Protein AF-A0A382DQY6-F1 (afdb_monomer_lite)

pLDDT: mean 73.65, std 15.49, range [41.53, 96.38]

Secondary structure (DSSP, 8-state):
-----------------SHHHHHHHHHH-HHHHHSS-HHHHHHHHHHHHHHHHHHHHHHHHHHHHHH--SPPPPHHHHT-EEETTEEE----

Structure (mmCIF, N/CA/C/O backbone):
data_AF-A0A382DQY6-F1
#
_entry.id   AF-A0A382DQY6-F1
#
loop_
_atom_site.group_PDB
_atom_site.id
_atom_site.type_symbol
_atom_site.label_atom_id
_atom_site.label_alt_id
_atom_site.label_comp_id
_atom_site.label_asym_id
_atom_site.label_entity_id
_atom_site.label_seq_id
_atom_site.pdbx_PDB_ins_code
_atom_site.Cartn_x
_atom_site.Cartn_y
_atom_site.Cartn_z
_atom_site.occupancy
_atom_site.B_iso_or_equiv
_atom_site.auth_seq_id
_atom_site.auth_comp_id
_atom_site.auth_asym_id
_atom_site.auth_atom_id
_atom_site.pdbx_PDB_model_num
ATOM 1 N N . MET A 1 1 ? 50.811 -2.227 -57.110 1.00 43.72 1 MET A N 1
ATOM 2 C CA . MET A 1 1 ? 50.659 -1.224 -56.038 1.00 43.72 1 MET A CA 1
ATOM 3 C C . MET A 1 1 ? 49.605 -1.760 -55.093 1.00 43.72 1 MET A C 1
ATOM 5 O O . MET A 1 1 ? 48.441 -1.811 -55.461 1.00 43.72 1 MET A O 1
ATOM 9 N N . THR A 1 2 ? 50.039 -2.294 -53.959 1.00 41.53 2 THR A N 1
ATOM 10 C CA . THR A 1 2 ? 49.202 -3.018 -52.998 1.00 41.53 2 THR A CA 1
ATOM 11 C C . THR A 1 2 ? 49.106 -2.153 -51.751 1.00 41.53 2 THR A C 1
ATOM 13 O O . THR A 1 2 ? 50.138 -1.904 -51.135 1.00 41.53 2 THR A O 1
ATOM 16 N N . GLN A 1 3 ? 47.908 -1.708 -51.365 1.00 47.03 3 GLN A N 1
ATOM 17 C CA . GLN A 1 3 ? 47.639 -1.395 -49.963 1.00 47.03 3 GLN A CA 1
ATOM 18 C C . GLN A 1 3 ? 46.168 -1.637 -49.620 1.00 47.03 3 GLN A C 1
ATOM 20 O O . GLN A 1 3 ? 45.244 -1.131 -50.249 1.00 47.03 3 GLN A O 1
ATOM 25 N N . THR A 1 4 ? 46.028 -2.504 -48.631 1.00 46.38 4 THR A N 1
ATOM 26 C CA . THR A 1 4 ? 44.850 -3.132 -48.054 1.00 46.38 4 THR A CA 1
ATOM 27 C C . THR A 1 4 ? 43.994 -2.126 -47.283 1.00 46.38 4 THR A C 1
ATOM 29 O O . THR A 1 4 ? 44.522 -1.299 -46.545 1.00 46.38 4 THR A O 1
ATOM 32 N N . ALA A 1 5 ? 42.670 -2.236 -47.407 1.00 49.41 5 ALA A N 1
ATOM 33 C CA . ALA A 1 5 ? 41.714 -1.533 -46.560 1.00 49.41 5 ALA A CA 1
ATOM 34 C C . ALA A 1 5 ? 41.869 -1.986 -45.095 1.00 49.41 5 ALA A C 1
ATOM 36 O O . ALA A 1 5 ? 41.555 -3.127 -44.758 1.00 49.41 5 ALA A O 1
ATOM 37 N N . GLN A 1 6 ? 42.354 -1.099 -44.224 1.00 44.97 6 GLN A N 1
ATOM 38 C CA . GLN A 1 6 ? 42.311 -1.284 -42.775 1.00 44.97 6 GLN A CA 1
ATOM 39 C C . GLN A 1 6 ? 41.037 -0.637 -42.230 1.00 44.97 6 GLN A C 1
ATOM 41 O O . GLN A 1 6 ? 40.965 0.574 -42.038 1.00 44.97 6 GLN A O 1
ATOM 46 N N . ALA A 1 7 ? 40.023 -1.465 -41.978 1.00 46.09 7 ALA A N 1
ATOM 47 C CA . ALA A 1 7 ? 38.977 -1.145 -41.020 1.00 46.09 7 ALA A CA 1
ATOM 48 C C . ALA A 1 7 ? 39.585 -1.298 -39.619 1.00 46.09 7 ALA A C 1
ATOM 50 O O . ALA A 1 7 ? 39.655 -2.402 -39.078 1.00 46.09 7 ALA A O 1
ATOM 51 N N . THR A 1 8 ? 40.108 -0.205 -39.064 1.00 42.12 8 THR A N 1
ATOM 52 C CA . THR A 1 8 ? 40.564 -0.182 -37.673 1.00 42.12 8 THR A CA 1
ATOM 53 C C . THR A 1 8 ? 39.340 -0.292 -36.778 1.00 42.12 8 THR A C 1
ATOM 55 O O . THR A 1 8 ? 38.421 0.524 -36.852 1.00 42.12 8 THR A O 1
ATOM 58 N N . ALA A 1 9 ? 39.323 -1.367 -35.995 1.00 44.56 9 ALA A N 1
ATOM 59 C CA . ALA A 1 9 ? 38.326 -1.678 -34.994 1.00 44.56 9 ALA A CA 1
ATOM 60 C C . ALA A 1 9 ? 37.987 -0.439 -34.159 1.00 44.56 9 ALA A C 1
ATOM 62 O O . ALA A 1 9 ? 38.880 0.230 -33.639 1.00 44.56 9 ALA A O 1
ATOM 63 N N . ALA A 1 10 ? 36.690 -0.158 -34.040 1.00 45.12 10 ALA A N 1
ATOM 64 C CA . ALA A 1 10 ? 36.179 0.755 -33.037 1.00 45.12 10 ALA A CA 1
ATOM 65 C C . ALA A 1 10 ? 36.721 0.312 -31.673 1.00 45.12 10 ALA A C 1
ATOM 67 O O . ALA A 1 10 ? 36.519 -0.825 -31.249 1.00 45.12 10 ALA A O 1
ATOM 68 N N . GLU A 1 11 ? 37.469 1.215 -31.056 1.00 46.22 11 GLU A N 1
ATOM 69 C CA . GLU A 1 11 ? 38.064 1.103 -29.737 1.00 46.22 11 GLU A CA 1
ATOM 70 C C . GLU A 1 11 ? 37.020 0.591 -28.736 1.00 46.22 11 GLU A C 1
ATOM 72 O O . GLU A 1 11 ? 36.001 1.238 -28.486 1.00 46.22 11 GLU A O 1
ATOM 77 N N . ALA A 1 12 ? 37.237 -0.619 -28.217 1.00 53.75 12 ALA A N 1
ATOM 78 C CA . ALA A 1 12 ? 36.414 -1.188 -27.164 1.00 53.75 12 ALA A CA 1
ATOM 79 C C . ALA A 1 12 ? 36.616 -0.335 -25.907 1.00 53.75 12 ALA A C 1
ATOM 81 O O . ALA A 1 12 ? 37.663 -0.406 -25.264 1.00 53.75 12 ALA A O 1
ATOM 82 N N . ALA A 1 13 ? 35.631 0.511 -25.601 1.00 61.22 13 ALA A N 1
ATOM 83 C CA . ALA A 1 13 ? 35.608 1.311 -24.385 1.00 61.22 13 ALA A CA 1
ATOM 84 C C . ALA A 1 13 ? 35.854 0.411 -23.155 1.00 61.22 13 ALA A C 1
ATOM 86 O O . ALA A 1 13 ? 35.344 -0.715 -23.121 1.00 61.22 13 ALA A O 1
ATOM 87 N N . PRO A 1 14 ? 36.627 0.869 -22.154 1.00 60.62 14 PRO A N 1
ATOM 88 C CA . PRO A 1 14 ? 36.958 0.053 -20.995 1.00 60.62 14 PRO A CA 1
ATOM 89 C C . PRO A 1 14 ? 35.674 -0.329 -20.251 1.00 60.62 14 PRO A C 1
ATOM 91 O O . PRO A 1 14 ? 34.895 0.538 -19.855 1.00 60.62 14 PRO A O 1
ATOM 94 N N . LEU A 1 15 ? 35.453 -1.633 -20.069 1.00 64.25 15 LEU A N 1
ATOM 95 C CA . LEU A 1 15 ? 34.400 -2.140 -19.196 1.00 64.25 15 LEU A CA 1
ATOM 96 C C . LEU A 1 15 ? 34.740 -1.692 -17.772 1.00 64.25 15 LEU A C 1
ATOM 98 O O . LEU A 1 15 ? 35.790 -2.039 -17.237 1.00 64.25 15 LEU A O 1
ATOM 102 N N . LEU A 1 16 ? 33.889 -0.852 -17.187 1.00 71.25 16 LEU A N 1
ATOM 103 C CA . LEU A 1 16 ? 34.031 -0.446 -15.793 1.00 71.25 16 LEU A CA 1
ATOM 104 C C . LEU A 1 16 ? 33.790 -1.685 -14.917 1.00 71.25 16 LEU A C 1
ATOM 106 O O . LEU A 1 16 ? 32.741 -2.309 -15.034 1.00 71.25 16 LEU A O 1
ATOM 110 N N . ASP A 1 17 ? 34.729 -2.048 -14.043 1.00 76.12 17 ASP A N 1
ATOM 111 C CA . ASP A 1 17 ? 34.556 -3.184 -13.131 1.00 76.12 17 ASP A CA 1
ATOM 112 C C . ASP A 1 17 ? 33.761 -2.790 -11.871 1.00 76.12 17 ASP A C 1
ATOM 114 O O . ASP A 1 17 ? 33.918 -1.701 -11.311 1.00 76.12 17 ASP A O 1
ATOM 118 N N . GLY A 1 18 ? 32.909 -3.703 -11.395 1.00 76.00 18 GLY A N 1
ATOM 119 C CA . GLY A 1 18 ? 32.154 -3.564 -10.144 1.00 76.00 18 GLY A CA 1
ATOM 120 C C . GLY A 1 18 ? 30.756 -2.949 -10.289 1.00 76.00 18 GLY A C 1
ATOM 121 O O . GLY A 1 18 ? 30.162 -2.934 -11.366 1.00 76.00 18 GLY A O 1
ATOM 122 N N . THR A 1 19 ? 30.198 -2.442 -9.182 1.00 80.69 19 THR A N 1
ATOM 123 C CA . THR A 1 19 ? 28.860 -1.815 -9.162 1.00 80.69 19 THR A CA 1
ATOM 124 C C . THR A 1 19 ? 28.687 -0.670 -10.169 1.00 80.69 19 THR A C 1
ATOM 126 O O . THR A 1 19 ? 27.605 -0.593 -10.753 1.00 80.69 19 THR A O 1
ATOM 129 N N . PRO A 1 20 ? 29.701 0.174 -10.470 1.00 78.50 20 PRO A N 1
ATOM 130 C CA . PRO A 1 20 ? 29.566 1.207 -11.496 1.00 78.50 20 PRO A CA 1
ATOM 131 C C . PRO A 1 20 ? 29.436 0.615 -12.901 1.00 78.50 20 PRO A C 1
ATOM 133 O O . PRO A 1 20 ? 28.703 1.165 -13.715 1.00 78.50 20 PRO A O 1
ATOM 136 N N . GLY A 1 21 ? 30.086 -0.523 -13.164 1.00 79.44 21 GLY A N 1
ATOM 137 C CA . GLY A 1 21 ? 29.947 -1.291 -14.400 1.00 79.44 21 GLY A CA 1
ATOM 138 C C . GLY A 1 21 ? 28.549 -1.832 -14.607 1.00 79.44 21 GLY A C 1
ATOM 139 O O . GLY A 1 21 ? 27.974 -1.648 -15.671 1.00 79.44 21 GLY A O 1
ATOM 140 N N . VAL A 1 22 ? 27.963 -2.413 -13.560 1.00 78.75 22 VAL A N 1
ATOM 141 C CA . VAL A 1 22 ? 26.582 -2.917 -13.597 1.00 78.75 22 VAL A CA 1
ATOM 142 C C . VAL A 1 22 ? 25.583 -1.778 -13.810 1.00 78.75 22 VAL A C 1
ATOM 144 O O . VAL A 1 22 ? 24.645 -1.928 -14.583 1.00 78.75 22 VAL A O 1
ATOM 147 N N . ILE A 1 23 ? 25.784 -0.621 -13.169 1.00 78.56 23 ILE A N 1
ATOM 148 C CA . ILE A 1 23 ? 24.921 0.560 -13.350 1.00 78.56 23 ILE A CA 1
ATOM 149 C C . ILE A 1 23 ? 25.090 1.150 -14.757 1.00 78.56 23 ILE A C 1
ATOM 151 O O . ILE A 1 23 ? 24.102 1.542 -15.383 1.00 78.56 23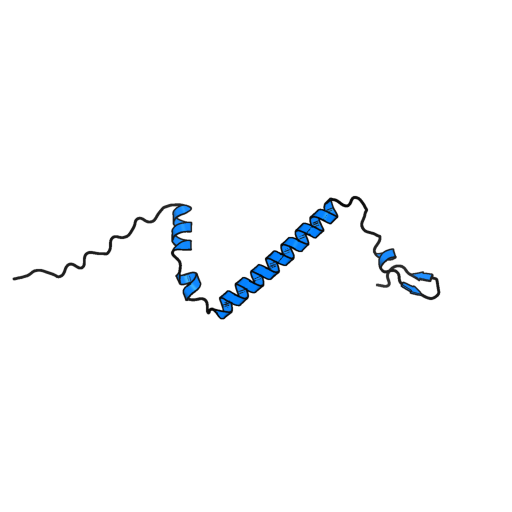 ILE A O 1
ATOM 155 N N . ALA A 1 24 ? 26.320 1.217 -15.269 1.00 76.19 24 ALA A N 1
ATOM 156 C CA . ALA A 1 24 ? 26.606 1.676 -16.624 1.00 76.19 24 ALA A CA 1
ATOM 157 C C . ALA A 1 24 ? 25.988 0.736 -17.669 1.00 76.19 24 ALA A C 1
ATOM 159 O O . ALA A 1 24 ? 25.322 1.212 -18.581 1.00 76.19 24 ALA A O 1
ATOM 160 N N . ASP A 1 25 ? 26.109 -0.578 -17.490 1.00 69.62 25 ASP A N 1
ATOM 161 C CA . ASP A 1 25 ? 25.519 -1.587 -18.373 1.00 69.62 25 ASP A CA 1
ATOM 162 C C . ASP A 1 25 ? 23.983 -1.520 -18.326 1.00 69.62 25 ASP A C 1
ATOM 164 O O . ASP A 1 25 ? 23.336 -1.346 -19.358 1.00 69.62 25 ASP A O 1
ATOM 168 N N . TRP A 1 26 ? 23.401 -1.472 -17.123 1.00 68.19 26 TRP A N 1
ATOM 169 C CA . TRP A 1 26 ? 21.956 -1.346 -16.894 1.00 68.19 26 TRP A CA 1
ATOM 170 C C . TRP A 1 26 ? 21.353 -0.053 -17.463 1.00 68.19 26 TRP A C 1
ATOM 172 O O . TRP A 1 26 ? 20.260 -0.064 -18.027 1.00 68.19 26 TRP A O 1
ATOM 182 N N . SER A 1 27 ? 22.047 1.079 -17.321 1.00 68.00 27 SER A N 1
ATOM 183 C CA . SER A 1 27 ? 21.603 2.368 -17.874 1.00 68.00 27 SER A CA 1
ATOM 184 C C . SER A 1 27 ? 21.845 2.483 -19.383 1.00 68.00 27 SER A C 1
ATOM 186 O O . SER A 1 27 ? 21.075 3.159 -20.072 1.00 68.00 27 SER A O 1
ATOM 188 N N . SER A 1 28 ? 22.869 1.803 -19.912 1.00 65.31 28 SER A N 1
ATOM 189 C CA . SER A 1 28 ? 23.138 1.715 -21.353 1.00 65.31 28 SER A CA 1
ATOM 190 C C . SER A 1 28 ? 22.145 0.817 -22.088 1.00 65.31 28 SER A C 1
ATOM 192 O O . SER A 1 28 ? 21.964 0.970 -23.302 1.00 65.31 28 SER A O 1
ATOM 194 N N . ASP A 1 29 ? 21.449 -0.064 -21.360 1.00 59.91 29 ASP A N 1
ATOM 195 C CA . ASP A 1 29 ? 20.500 -1.028 -21.901 1.00 59.91 29 ASP A CA 1
ATOM 196 C C . ASP A 1 29 ? 19.163 -0.368 -22.296 1.00 59.91 29 ASP A C 1
ATOM 198 O O . ASP A 1 29 ? 18.060 -0.746 -21.897 1.00 59.91 29 ASP A O 1
ATOM 202 N N . GLN A 1 30 ? 19.238 0.610 -23.203 1.00 56.56 30 GLN A N 1
ATOM 203 C CA . GLN A 1 30 ? 18.098 1.153 -23.946 1.00 56.56 30 GLN A CA 1
ATOM 204 C C . GLN A 1 30 ? 17.326 0.052 -24.704 1.00 56.56 30 GLN A C 1
ATOM 206 O O . GLN A 1 30 ? 16.218 0.293 -25.190 1.00 56.56 30 GLN A O 1
ATOM 211 N N . ARG A 1 31 ? 17.873 -1.168 -24.822 1.00 54.84 31 ARG A N 1
ATOM 212 C CA . ARG A 1 31 ? 17.185 -2.343 -25.377 1.00 54.84 31 ARG A CA 1
ATOM 213 C C . ARG A 1 31 ? 16.156 -2.954 -24.424 1.00 54.84 31 ARG A C 1
ATOM 215 O O . ARG A 1 31 ? 15.171 -3.491 -24.940 1.00 54.84 31 ARG A O 1
ATOM 222 N N . ALA A 1 32 ? 16.301 -2.807 -23.104 1.00 56.28 32 ALA A N 1
ATOM 223 C CA . ALA A 1 32 ? 15.284 -3.228 -22.133 1.00 56.28 32 ALA A CA 1
ATOM 224 C C . ALA A 1 32 ? 13.942 -2.496 -22.360 1.00 56.28 32 ALA A C 1
ATOM 226 O O . ALA A 1 32 ? 12.861 -3.071 -22.212 1.00 56.28 32 ALA A O 1
ATOM 227 N N . PHE A 1 33 ? 14.007 -1.251 -22.848 1.00 55.16 33 PHE A N 1
ATOM 228 C CA . PHE A 1 33 ? 12.828 -0.436 -23.157 1.00 55.16 33 PHE A CA 1
ATOM 229 C C . PHE A 1 33 ? 12.424 -0.447 -24.638 1.00 55.16 33 PHE A C 1
ATOM 231 O O . PHE A 1 33 ? 11.249 -0.258 -24.938 1.00 55.16 33 PHE A O 1
ATOM 238 N N . LYS A 1 34 ? 13.338 -0.728 -25.581 1.00 54.53 34 LYS A N 1
ATOM 239 C CA . LYS A 1 34 ? 13.010 -0.783 -27.024 1.00 54.53 34 LYS A CA 1
ATOM 240 C C . LYS A 1 34 ? 12.284 -2.061 -27.464 1.00 54.53 34 LYS A C 1
ATOM 242 O O . LYS A 1 34 ? 11.597 -2.030 -28.481 1.00 54.53 34 LYS A O 1
ATOM 247 N N . LYS A 1 35 ? 12.410 -3.174 -26.730 1.00 57.59 35 LYS A N 1
ATOM 248 C CA . LYS A 1 35 ? 11.650 -4.417 -27.006 1.00 57.59 35 LYS A CA 1
ATOM 249 C C . LYS A 1 35 ? 10.296 -4.483 -26.301 1.00 57.59 35 LYS A C 1
ATOM 251 O O . LYS A 1 35 ? 9.489 -5.359 -26.606 1.00 57.59 35 LYS A O 1
ATOM 256 N N . THR A 1 36 ? 10.039 -3.581 -25.362 1.00 58.19 36 THR A N 1
ATOM 257 C CA . THR A 1 36 ? 8.789 -3.585 -24.610 1.00 58.19 36 THR A CA 1
ATOM 258 C C . THR A 1 36 ? 7.774 -2.752 -25.373 1.00 58.19 36 THR A C 1
ATOM 260 O O . THR A 1 36 ? 7.906 -1.537 -25.480 1.00 58.19 36 THR A O 1
ATOM 263 N N . HIS A 1 37 ? 6.758 -3.409 -25.935 1.00 74.56 37 HIS A N 1
ATOM 264 C CA . HIS A 1 37 ? 5.634 -2.720 -26.566 1.00 74.56 37 HIS A CA 1
ATOM 265 C C . HIS A 1 37 ? 5.102 -1.638 -25.617 1.00 74.56 37 HIS A C 1
ATOM 267 O O . HIS A 1 37 ? 4.841 -1.924 -24.450 1.00 74.56 37 HIS A O 1
ATOM 273 N N . TRP A 1 38 ? 4.923 -0.411 -26.109 1.00 75.38 38 TRP A N 1
ATOM 274 C CA . TRP A 1 38 ? 4.520 0.751 -25.303 1.00 75.38 38 TRP A CA 1
ATOM 275 C C . TRP A 1 38 ? 3.292 0.483 -24.409 1.00 75.38 38 TRP A C 1
ATOM 277 O O . TRP A 1 38 ? 3.257 0.887 -23.250 1.00 75.38 38 TRP A O 1
ATOM 287 N N . GLY A 1 39 ? 2.331 -0.317 -24.891 1.00 79.56 39 GLY A N 1
ATOM 288 C CA . GLY A 1 39 ? 1.174 -0.750 -24.097 1.00 79.56 39 GLY A CA 1
ATOM 289 C C . GLY A 1 39 ? 1.518 -1.623 -22.879 1.00 79.56 39 GLY A C 1
ATOM 290 O O . GLY A 1 39 ? 0.847 -1.540 -21.855 1.00 79.56 39 GLY A O 1
ATOM 291 N N .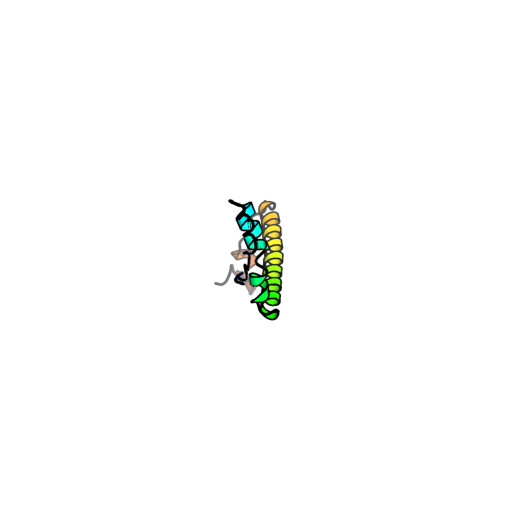 LYS A 1 40 ? 2.590 -2.424 -22.936 1.00 81.00 40 LYS A N 1
ATOM 292 C CA . LYS A 1 40 ? 3.089 -3.186 -21.779 1.00 81.00 40 LYS A CA 1
ATOM 293 C C . LYS A 1 40 ? 3.772 -2.274 -20.765 1.00 81.00 40 LYS A C 1
ATOM 295 O O . LYS A 1 40 ? 3.557 -2.448 -19.573 1.00 81.00 40 LYS A O 1
ATOM 300 N N . ALA A 1 41 ? 4.541 -1.285 -21.220 1.00 83.25 41 ALA A N 1
ATOM 301 C CA . ALA A 1 41 ? 5.171 -0.312 -20.327 1.00 83.25 41 ALA A CA 1
ATOM 302 C C . ALA A 1 41 ? 4.125 0.501 -19.542 1.00 83.25 41 ALA A C 1
ATOM 304 O O . ALA A 1 41 ? 4.260 0.664 -18.333 1.00 83.25 41 ALA A O 1
ATOM 305 N N . MET A 1 42 ? 3.036 0.926 -20.195 1.00 84.94 42 MET A N 1
ATOM 306 C CA . MET A 1 42 ? 1.92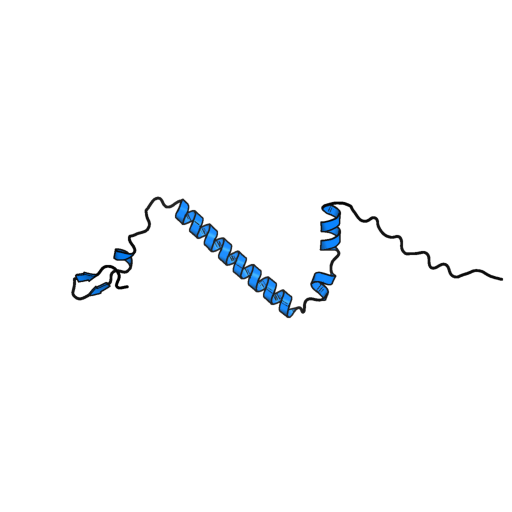2 1.612 -19.525 1.00 84.94 42 MET A CA 1
ATOM 307 C C . MET A 1 42 ? 1.261 0.753 -18.438 1.00 84.94 42 MET A C 1
ATOM 309 O O . MET A 1 42 ? 0.975 1.258 -17.356 1.00 84.94 42 MET A O 1
ATOM 313 N N . MET A 1 43 ? 1.082 -0.550 -18.686 1.00 90.38 43 MET A N 1
ATOM 314 C CA . MET A 1 43 ? 0.573 -1.482 -17.674 1.00 90.38 43 MET A CA 1
ATOM 315 C C . MET A 1 43 ? 1.520 -1.589 -16.470 1.00 90.38 43 MET A C 1
ATOM 317 O O . MET A 1 43 ? 1.053 -1.570 -15.335 1.00 90.38 43 MET A O 1
ATOM 321 N N . TRP A 1 44 ? 2.835 -1.676 -16.697 1.00 87.38 44 TRP A N 1
ATOM 322 C CA . TRP A 1 44 ? 3.820 -1.735 -15.610 1.00 87.38 44 TRP A CA 1
ATOM 323 C C . TRP A 1 44 ? 3.838 -0.458 -14.769 1.00 87.38 44 TRP A C 1
ATOM 325 O O . TRP A 1 44 ? 3.886 -0.549 -13.546 1.00 87.38 44 TRP A O 1
ATOM 335 N N . ILE A 1 45 ? 3.744 0.717 -15.399 1.00 88.56 45 ILE A N 1
ATOM 336 C CA . ILE A 1 45 ? 3.648 1.999 -14.683 1.00 88.56 45 ILE A CA 1
ATOM 337 C C . ILE A 1 45 ? 2.361 2.050 -13.852 1.00 88.56 45 ILE A C 1
ATOM 339 O O . ILE A 1 45 ? 2.404 2.442 -12.688 1.00 88.56 45 ILE A O 1
ATOM 343 N N . PHE A 1 46 ? 1.233 1.611 -14.416 1.00 90.06 46 PHE A N 1
ATOM 344 C CA . PHE A 1 46 ? -0.040 1.537 -13.700 1.00 90.06 46 PHE A CA 1
ATOM 345 C C . PHE A 1 46 ? 0.035 0.598 -12.487 1.00 90.06 46 PHE A C 1
ATOM 347 O O . PHE A 1 46 ? -0.314 0.998 -11.380 1.00 90.06 46 PHE A O 1
ATOM 354 N N . LEU A 1 47 ? 0.555 -0.618 -12.670 1.00 94.12 47 LEU A N 1
ATOM 355 C CA . LEU A 1 47 ? 0.669 -1.610 -11.600 1.00 94.12 47 LEU A CA 1
ATOM 356 C C . LEU A 1 47 ? 1.624 -1.153 -10.488 1.00 94.12 47 LEU A C 1
ATOM 358 O O . LEU A 1 47 ? 1.343 -1.342 -9.304 1.00 94.12 47 LEU A O 1
ATOM 362 N N . LEU A 1 48 ? 2.747 -0.535 -10.862 1.00 94.94 48 LEU A N 1
ATOM 363 C CA . LEU A 1 48 ? 3.711 0.004 -9.907 1.00 94.94 48 LEU A CA 1
ATOM 364 C C . LEU A 1 48 ? 3.117 1.188 -9.136 1.00 94.94 48 LEU A C 1
ATOM 366 O O . LEU A 1 48 ? 3.301 1.267 -7.924 1.00 94.94 48 LEU A O 1
ATOM 370 N N . SER A 1 49 ? 2.354 2.058 -9.805 1.00 95.88 49 SER A N 1
ATOM 371 C CA . SER A 1 49 ? 1.614 3.145 -9.155 1.00 95.88 49 SER A CA 1
ATOM 372 C C . SER A 1 49 ? 0.591 2.616 -8.148 1.00 95.88 49 SER A C 1
ATOM 374 O O . SER A 1 49 ? 0.540 3.113 -7.026 1.00 95.88 49 SER A O 1
ATOM 376 N N . ASP A 1 50 ? -0.202 1.610 -8.518 1.00 90.50 50 ASP A N 1
ATOM 377 C CA . ASP A 1 50 ? -1.211 1.018 -7.630 1.00 90.50 50 ASP A CA 1
ATOM 378 C C . ASP A 1 50 ? -0.557 0.349 -6.410 1.00 90.50 50 ASP A C 1
ATOM 380 O O . ASP A 1 50 ? -0.936 0.607 -5.268 1.00 90.50 50 ASP A O 1
ATOM 384 N N . THR A 1 51 ? 0.534 -0.393 -6.633 1.00 95.38 51 THR A N 1
ATOM 385 C CA . THR A 1 51 ? 1.328 -1.013 -5.557 1.00 95.38 51 THR A CA 1
ATOM 386 C C . THR A 1 51 ? 1.947 0.034 -4.627 1.00 95.38 51 THR A C 1
ATOM 388 O O . THR A 1 51 ? 1.980 -0.159 -3.409 1.00 95.38 51 THR A O 1
ATOM 391 N N . PHE A 1 52 ? 2.430 1.155 -5.171 1.00 96.38 52 PHE A N 1
ATOM 392 C CA . PHE A 1 52 ? 2.988 2.254 -4.383 1.00 96.38 52 PHE A CA 1
ATOM 393 C C . PHE A 1 52 ? 1.921 2.913 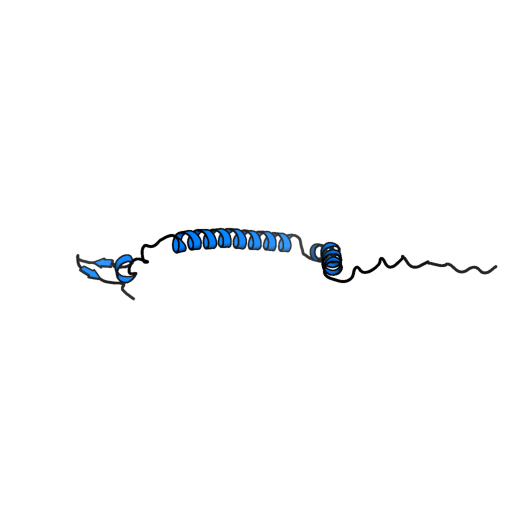-3.502 1.00 96.38 52 PHE A C 1
ATOM 395 O O . PHE A 1 52 ? 2.115 3.035 -2.292 1.00 96.38 52 PHE A O 1
ATOM 402 N N . ILE A 1 53 ? 0.772 3.268 -4.083 1.00 96.12 53 ILE A N 1
ATOM 403 C CA . ILE A 1 53 ? -0.354 3.871 -3.356 1.00 96.12 53 ILE A CA 1
ATOM 404 C C . ILE A 1 53 ? -0.849 2.921 -2.259 1.00 96.12 53 ILE A C 1
ATOM 406 O O . ILE A 1 53 ? -1.010 3.331 -1.106 1.00 96.12 53 ILE A O 1
ATOM 410 N N . PHE A 1 54 ? -1.014 1.639 -2.585 1.00 94.94 54 PHE A N 1
ATOM 411 C CA . PHE A 1 54 ? -1.404 0.612 -1.624 1.00 94.94 54 PHE A CA 1
ATOM 412 C C . PHE A 1 54 ? -0.395 0.490 -0.475 1.00 94.94 54 PHE A C 1
ATOM 414 O O . PHE A 1 54 ? -0.780 0.471 0.693 1.00 94.94 54 PHE A O 1
ATOM 421 N N . SER A 1 55 ? 0.904 0.499 -0.782 1.00 96.00 55 SER A N 1
ATOM 422 C CA . SER A 1 55 ? 1.966 0.463 0.230 1.00 96.00 55 SER A CA 1
ATOM 423 C C . SER A 1 55 ? 1.917 1.681 1.157 1.00 96.00 55 SER A C 1
ATOM 425 O O . SER A 1 55 ? 2.029 1.526 2.373 1.00 96.00 55 SER A O 1
ATOM 427 N N . CYS A 1 56 ? 1.685 2.886 0.624 1.00 95.75 56 CYS A N 1
ATOM 428 C CA . CYS A 1 56 ? 1.500 4.088 1.440 1.00 95.75 56 CYS A CA 1
ATOM 429 C C . CYS A 1 56 ? 0.304 3.958 2.393 1.00 95.75 56 CYS A C 1
ATOM 431 O O . CYS A 1 56 ? 0.411 4.351 3.559 1.00 95.75 56 CYS A O 1
ATOM 433 N N . PHE A 1 57 ? -0.811 3.381 1.937 1.00 95.25 57 PHE A N 1
ATOM 434 C CA . PHE A 1 57 ? -1.964 3.112 2.798 1.00 95.25 57 PHE A CA 1
ATOM 435 C C . PHE A 1 57 ? -1.651 2.081 3.881 1.00 95.25 57 PHE A C 1
ATOM 437 O O . PHE A 1 57 ? -1.993 2.310 5.041 1.00 95.25 57 PHE A O 1
ATOM 444 N N . LEU A 1 58 ? -0.952 0.995 3.544 1.00 94.31 58 LEU A N 1
ATOM 445 C CA . LEU A 1 58 ? -0.551 -0.028 4.512 1.00 94.31 58 LEU A CA 1
ATOM 446 C C . LEU A 1 58 ? 0.385 0.533 5.582 1.00 94.31 58 LEU A C 1
ATOM 448 O O . LEU A 1 58 ? 0.175 0.278 6.766 1.00 94.31 58 LEU A O 1
ATOM 452 N N . ILE A 1 59 ? 1.387 1.319 5.188 1.00 95.38 59 ILE A N 1
ATOM 453 C CA . ILE A 1 59 ? 2.326 1.951 6.125 1.00 95.38 59 ILE A CA 1
ATOM 454 C C . ILE A 1 59 ? 1.588 2.948 7.019 1.00 95.38 59 ILE A C 1
ATOM 456 O O . ILE A 1 59 ? 1.796 2.960 8.233 1.00 95.38 59 ILE A O 1
ATOM 460 N N . SER A 1 60 ? 0.697 3.756 6.443 1.00 92.19 60 SER A N 1
ATOM 461 C CA . SER A 1 60 ? -0.100 4.730 7.196 1.00 92.19 60 SER A CA 1
ATOM 462 C C . SER A 1 60 ? -1.017 4.034 8.209 1.00 92.19 60 SER A C 1
ATOM 464 O O . SER A 1 60 ? -1.026 4.402 9.383 1.00 92.19 60 SER A O 1
ATOM 466 N N . TYR A 1 61 ? -1.725 2.977 7.797 1.00 91.06 61 TYR A N 1
ATOM 467 C CA . TYR A 1 61 ? -2.552 2.157 8.687 1.00 91.06 61 TYR A CA 1
ATOM 468 C C . TYR A 1 61 ? -1.720 1.464 9.769 1.00 91.06 61 TYR A C 1
ATOM 470 O O . TYR A 1 61 ? -2.080 1.514 10.944 1.00 91.06 61 TYR A O 1
ATOM 478 N N . GLY A 1 62 ? -0.588 0.864 9.394 1.00 90.50 62 GLY A N 1
ATOM 479 C CA . GLY A 1 62 ? 0.341 0.227 10.325 1.00 90.50 62 GLY A CA 1
ATOM 480 C C . GLY A 1 62 ? 0.855 1.214 11.368 1.00 90.50 62 GLY A C 1
ATOM 481 O O . GLY A 1 62 ? 0.836 0.909 12.554 1.00 90.50 62 GLY A O 1
ATOM 482 N N . THR A 1 63 ? 1.200 2.434 10.956 1.00 89.31 63 THR A N 1
ATOM 483 C CA . THR A 1 63 ? 1.650 3.501 11.863 1.00 89.31 63 THR A CA 1
ATOM 484 C C . THR A 1 63 ? 0.555 3.891 12.854 1.00 89.31 63 THR A C 1
ATOM 486 O O . THR A 1 63 ? 0.812 3.954 14.055 1.00 89.31 63 THR A O 1
ATOM 489 N N . VAL A 1 64 ? -0.679 4.091 12.378 1.00 87.38 64 VAL A N 1
ATOM 490 C CA . VAL A 1 64 ? -1.839 4.365 13.246 1.00 87.38 64 VAL A CA 1
ATOM 491 C C . VAL A 1 64 ? -2.087 3.204 14.203 1.00 87.38 64 VAL A C 1
ATOM 493 O O . VAL A 1 64 ? -2.394 3.417 15.377 1.00 87.38 64 VAL A O 1
ATOM 496 N N . ARG A 1 65 ? -1.944 1.960 13.734 1.00 86.62 65 ARG A N 1
ATOM 497 C CA . ARG A 1 65 ? -2.159 0.802 14.595 1.00 86.62 65 ARG A CA 1
ATOM 498 C C . ARG A 1 65 ? -1.065 0.587 15.624 1.00 86.62 65 ARG A C 1
ATOM 500 O O . ARG A 1 65 ? -1.389 0.199 16.739 1.00 86.62 65 ARG A O 1
ATOM 507 N N . MET A 1 66 ? 0.183 0.871 15.280 1.00 83.81 66 MET A N 1
ATOM 508 C CA . MET A 1 66 ? 1.299 0.820 16.221 1.00 83.81 66 MET A CA 1
ATOM 509 C C . MET A 1 66 ? 1.215 1.940 17.264 1.00 83.81 66 MET A C 1
ATOM 511 O O . MET A 1 66 ? 1.632 1.731 18.399 1.00 83.81 66 MET A O 1
ATOM 515 N N . SER A 1 67 ? 0.665 3.110 16.914 1.00 83.19 67 SER A N 1
ATOM 516 C CA . SER A 1 67 ? 0.496 4.226 17.856 1.00 83.19 67 SER A CA 1
ATOM 517 C C . SER A 1 67 ? -0.763 4.124 18.725 1.00 83.19 67 SER A C 1
ATOM 519 O O . SER A 1 67 ? -0.831 4.747 19.784 1.00 83.19 67 SER A O 1
ATOM 521 N N . THR A 1 68 ? -1.756 3.329 18.316 1.00 75.88 68 THR A N 1
ATOM 522 C CA . THR A 1 68 ? -2.984 3.115 19.089 1.00 75.88 68 THR A CA 1
ATOM 523 C C . THR A 1 68 ? -2.749 2.080 20.188 1.00 75.88 68 THR A C 1
ATOM 525 O O . THR A 1 68 ? -2.558 0.901 19.911 1.00 75.88 68 THR A O 1
ATOM 528 N N . THR A 1 69 ? -2.833 2.496 21.452 1.00 76.94 69 THR A N 1
ATOM 529 C CA . THR A 1 69 ? -2.726 1.602 22.623 1.00 76.94 69 THR A CA 1
ATOM 530 C C . THR A 1 69 ? -4.028 0.867 22.953 1.00 76.94 69 THR A C 1
ATOM 532 O O . THR A 1 69 ? -4.040 -0.033 23.791 1.00 76.94 69 THR A O 1
ATOM 535 N N . ILE A 1 70 ? -5.133 1.246 22.304 1.00 81.38 70 ILE A N 1
ATOM 536 C CA . ILE A 1 70 ? -6.445 0.634 22.510 1.00 81.38 70 ILE A CA 1
ATOM 537 C C . ILE A 1 70 ? -6.473 -0.729 21.796 1.00 81.38 70 ILE A C 1
ATOM 539 O O . ILE A 1 70 ? -6.241 -0.785 20.578 1.00 81.38 70 ILE A O 1
ATOM 543 N N . PRO A 1 71 ? -6.777 -1.828 22.513 1.00 80.88 71 PRO A N 1
ATOM 544 C CA . PRO A 1 71 ? -6.884 -3.148 21.905 1.00 80.88 71 PRO A CA 1
ATOM 545 C C . PRO A 1 71 ? -7.938 -3.161 20.792 1.00 80.88 71 PRO A C 1
ATOM 547 O O . PRO A 1 71 ? -8.863 -2.348 20.763 1.00 80.88 71 PRO A O 1
ATOM 550 N N . TRP A 1 72 ? -7.782 -4.072 19.828 1.00 79.75 72 TRP A N 1
ATOM 551 C CA . TRP A 1 72 ? -8.815 -4.267 18.809 1.00 79.7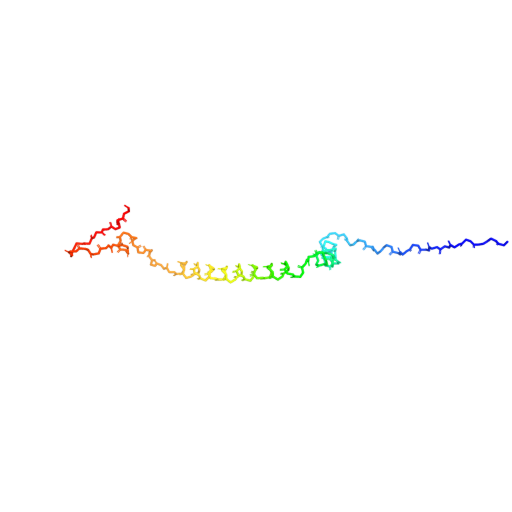5 72 TRP A CA 1
ATOM 552 C C . TRP A 1 72 ? -10.114 -4.714 19.501 1.00 79.75 72 TRP A C 1
ATOM 554 O O . TRP A 1 72 ? -10.044 -5.593 20.364 1.00 79.75 72 TRP A O 1
ATOM 564 N N . PRO A 1 73 ? -11.273 -4.113 19.180 1.00 81.31 73 PRO A N 1
ATOM 565 C CA . PRO A 1 73 ? -12.537 -4.492 19.803 1.00 81.31 73 PRO A CA 1
ATOM 566 C C . PRO A 1 73 ? -12.854 -5.964 19.519 1.00 81.31 73 PRO A C 1
ATOM 568 O O . PRO A 1 73 ? -12.513 -6.482 18.453 1.00 81.31 73 PRO A O 1
ATOM 571 N N . ASN A 1 74 ? -13.485 -6.652 20.475 1.00 79.81 74 ASN A N 1
ATOM 572 C CA . ASN A 1 74 ? -13.789 -8.074 20.342 1.00 79.81 74 ASN A CA 1
ATOM 573 C C . ASN A 1 74 ? -14.668 -8.300 19.092 1.00 79.81 74 ASN A C 1
ATOM 575 O O . ASN A 1 74 ? -15.779 -7.766 19.043 1.00 79.81 74 ASN A O 1
ATOM 579 N N . PRO A 1 75 ? -14.218 -9.074 18.084 1.00 78.31 75 PRO A N 1
ATOM 580 C CA . PRO A 1 75 ? -14.988 -9.305 16.860 1.00 78.31 75 PRO A CA 1
ATOM 581 C C . PRO A 1 75 ? -16.387 -9.855 17.143 1.00 78.31 75 PRO A C 1
ATOM 583 O O . PRO A 1 75 ? -17.334 -9.505 16.442 1.00 78.31 75 PRO A O 1
ATOM 586 N N . SER A 1 76 ? -16.522 -10.651 18.207 1.00 75.25 76 SER A N 1
ATOM 587 C CA . SER A 1 76 ? -17.796 -11.215 18.645 1.00 75.25 76 SER A CA 1
ATOM 588 C C . SER A 1 76 ? -18.825 -10.159 19.047 1.00 75.25 76 SER A C 1
ATOM 590 O O . SER A 1 76 ? -20.018 -10.425 18.947 1.00 75.25 76 SER A O 1
ATOM 592 N N . GLU A 1 77 ? -18.380 -8.977 19.477 1.00 71.81 77 GLU A N 1
ATOM 593 C CA . GLU A 1 77 ? -19.241 -7.838 19.814 1.00 71.81 77 GLU A CA 1
ATOM 594 C C . GLU A 1 77 ? -19.436 -6.895 18.622 1.00 71.81 77 GLU A C 1
ATOM 596 O O . GLU A 1 77 ? -20.537 -6.403 18.407 1.00 71.81 77 GLU A O 1
ATOM 601 N N . VAL A 1 78 ? -18.397 -6.679 17.806 1.00 75.12 78 VAL A N 1
ATOM 602 C CA . VAL A 1 78 ? -18.461 -5.776 16.637 1.00 75.12 78 VAL A CA 1
ATOM 603 C C . VAL A 1 78 ? -19.379 -6.314 15.540 1.00 75.12 78 VAL A C 1
ATOM 605 O O . VAL A 1 78 ? -20.062 -5.539 14.876 1.00 75.12 78 VAL A O 1
ATOM 608 N N . PHE A 1 79 ? -19.400 -7.632 15.347 1.00 73.62 79 PHE A N 1
ATOM 609 C CA . PHE A 1 79 ? -20.252 -8.298 14.357 1.00 73.62 79 PHE A CA 1
ATOM 610 C C . PHE A 1 79 ? -21.479 -8.968 14.983 1.00 73.62 79 PHE A C 1
ATOM 612 O O . PHE A 1 79 ? -22.121 -9.800 14.342 1.00 73.62 79 PHE A O 1
ATOM 619 N N . ALA A 1 80 ? -21.804 -8.646 16.236 1.00 75.44 80 ALA A N 1
ATOM 620 C CA . ALA A 1 80 ? -23.014 -9.161 16.852 1.00 75.44 80 ALA A CA 1
ATOM 621 C C . ALA A 1 80 ? -24.256 -8.631 16.130 1.00 75.44 80 ALA A C 1
ATOM 623 O O . ALA A 1 80 ? -24.355 -7.444 15.810 1.00 75.44 80 ALA A O 1
ATOM 624 N N . LEU A 1 81 ? -25.224 -9.517 15.901 1.00 71.44 81 LEU A N 1
ATOM 625 C CA . LEU A 1 81 ? -26.516 -9.137 15.348 1.00 71.44 81 LEU A CA 1
ATOM 626 C C . LEU A 1 81 ? -27.533 -9.072 16.487 1.00 71.44 81 LEU A C 1
ATOM 628 O O . LEU A 1 81 ? -27.783 -10.064 17.174 1.00 71.44 81 LEU A O 1
ATOM 632 N N . THR A 1 82 ? -28.137 -7.903 16.683 1.00 75.00 82 THR A N 1
ATOM 633 C CA . THR A 1 82 ? -29.235 -7.744 17.640 1.00 75.00 82 THR A CA 1
ATOM 634 C C . THR A 1 82 ? -30.527 -8.218 16.985 1.00 75.00 82 THR A C 1
ATOM 636 O O . THR A 1 82 ? -31.111 -7.505 16.168 1.00 75.00 82 THR A O 1
ATOM 639 N N . ILE A 1 83 ? -30.990 -9.417 17.339 1.00 72.50 83 ILE A N 1
ATOM 640 C CA . ILE A 1 83 ? -32.248 -9.989 16.835 1.00 72.50 83 ILE A CA 1
ATOM 641 C C . ILE A 1 83 ? -33.194 -10.179 18.026 1.00 72.50 83 ILE A C 1
ATOM 643 O O . ILE A 1 83 ? -32.815 -10.764 19.036 1.00 72.50 83 ILE A O 1
ATOM 647 N N . PH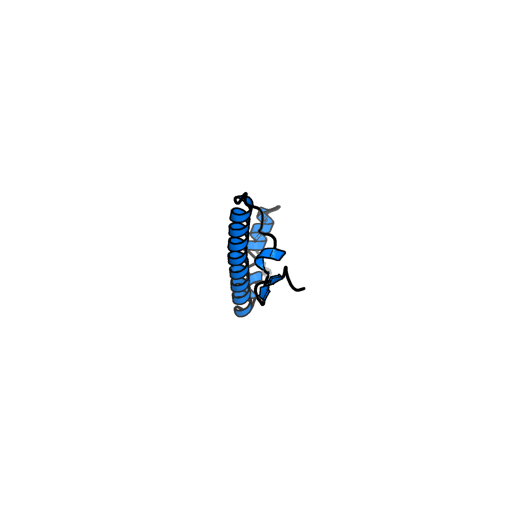E A 1 84 ? -34.421 -9.651 17.939 1.00 71.12 84 PHE A N 1
ATOM 648 C CA . PHE A 1 84 ? -35.438 -9.720 19.008 1.00 71.12 84 PHE A CA 1
ATOM 649 C C . PHE A 1 84 ? -34.962 -9.237 20.398 1.00 71.12 84 PHE A C 1
ATOM 651 O O . PHE A 1 84 ? -35.415 -9.730 21.427 1.00 71.12 84 PHE A O 1
ATOM 658 N N . GLY A 1 85 ? -34.040 -8.269 20.444 1.00 73.69 85 GLY A N 1
ATOM 659 C CA . GLY A 1 85 ? -33.489 -7.743 21.700 1.00 73.69 85 GLY A CA 1
ATOM 660 C C . GLY A 1 85 ? -32.467 -8.658 22.387 1.00 73.69 85 GLY A C 1
ATOM 661 O O . GLY A 1 85 ? -32.032 -8.345 23.492 1.00 73.69 85 GLY A O 1
ATOM 662 N N . GLN A 1 86 ? -32.066 -9.762 21.751 1.00 71.75 86 GLN A N 1
ATOM 663 C CA . GLN A 1 86 ? -30.973 -10.620 22.202 1.00 71.75 86 GLN A CA 1
ATOM 664 C C . GLN A 1 86 ? -29.708 -10.317 21.393 1.00 71.75 86 GLN A C 1
ATOM 666 O O . GLN A 1 86 ? -29.737 -10.250 20.163 1.00 71.75 86 GLN A O 1
ATOM 671 N N . HIS A 1 87 ? -28.600 -10.111 22.102 1.00 70.88 87 HIS A N 1
ATOM 672 C CA . HIS A 1 87 ? -27.294 -9.833 21.516 1.00 70.88 87 HIS A CA 1
ATOM 673 C C . HIS A 1 87 ? -26.616 -11.168 21.192 1.00 70.88 87 HIS A C 1
ATOM 675 O O . HIS A 1 87 ? -26.061 -11.811 22.082 1.00 70.88 87 HIS A O 1
ATOM 681 N N . VAL A 1 88 ? -26.711 -11.624 19.940 1.00 75.12 88 VAL A N 1
ATOM 682 C CA . VAL A 1 88 ? -26.118 -12.903 19.524 1.00 75.12 88 VAL A CA 1
ATOM 683 C C . VAL A 1 88 ? -24.678 -12.647 19.067 1.00 75.12 88 VAL A C 1
ATOM 685 O O . VAL A 1 88 ? -24.491 -11.959 18.058 1.00 75.12 88 VAL A O 1
ATOM 688 N N . PRO A 1 89 ? -23.654 -13.148 19.788 1.00 69.31 89 PRO A N 1
ATOM 689 C CA . PRO A 1 89 ? -22.267 -12.983 19.373 1.00 69.31 89 PRO A CA 1
ATOM 690 C C . PRO A 1 89 ? -22.014 -13.793 18.095 1.00 69.31 89 PRO A C 1
ATOM 692 O O . PRO A 1 89 ? -22.265 -14.993 18.083 1.00 69.31 89 PRO A O 1
ATOM 695 N N . LEU A 1 90 ? -21.562 -13.099 17.043 1.00 65.31 90 LEU A N 1
ATOM 696 C CA . LEU A 1 90 ? -21.055 -13.583 15.744 1.00 65.31 90 LEU A CA 1
ATOM 697 C C . LEU A 1 90 ? -21.599 -14.957 15.288 1.00 65.31 90 LEU A C 1
ATOM 699 O O . LEU A 1 90 ? -21.068 -16.003 15.653 1.00 65.31 90 LEU A O 1
ATOM 703 N N . LEU A 1 91 ? -22.641 -14.943 14.446 1.00 62.53 91 LEU A N 1
ATOM 704 C CA . LEU A 1 91 ? -23.098 -16.135 13.720 1.00 62.53 91 LEU A CA 1
ATOM 705 C C . LEU A 1 91 ? -22.031 -16.509 12.681 1.00 62.53 91 LEU A C 1
ATOM 707 O O . LEU A 1 91 ? -21.811 -15.748 11.738 1.00 62.53 91 LEU A O 1
ATOM 711 N N . LEU A 1 92 ? -21.353 -17.639 12.891 1.00 61.19 92 LEU A N 1
ATOM 712 C CA . LEU A 1 92 ? -20.383 -18.219 11.957 1.00 61.19 92 LEU A CA 1
ATOM 713 C C . LEU A 1 92 ? -21.050 -19.287 11.088 1.00 61.19 92 LEU A C 1
ATOM 715 O O . LEU A 1 92 ? -21.824 -20.094 11.654 1.00 61.19 92 LEU A O 1
#

Radius of gyration: 31.07 Å; chains: 1; bounding box: 86×23×79 Å

Foldseek 3Di:
DDDDDDPDDDDDDDQDDDPVNVVCVVVVPVVVVVPQDPVNVVVVVVVVVVVVVVVVVVVVVVVVVVPDPDDDPDQQQVPFDQDPNDTGGDDD

Sequence (92 aa):
MTQTAQATAAEAAPLLDGTPGVIADWSSDQRAFKKTHWGKAMMWIFLLSDTFIFSCFLISYGTVRMSTTIPWPNPSEVFALTIFGQHVPLLL

InterPro domains:
  IPR013833 Cytochrome c oxidase, subunit III, 4-helical bundle [G3DSA:1.20.120.80] (34-92)
  IPR035973 Cytochrome c oxidase subunit III-like superfamily [SSF81452] (22-76)

Organism: NCBI:txid408172